Protein AF-A0A1H3NMU0-F1 (afdb_monomer_lite)

pLDDT: mean 85.76, std 10.1, range [45.72, 92.69]

Organism: NCBI:txid1503961

InterPro domains:
  IPR018540 Aspartyl-phosphate phosphatase Spo0E-like [PF09388] (3-44)
  IPR036638 Helix-loop-helix DNA-binding domain superfamily [G3DSA:4.10.280.10] (1-49)
  IPR037208 Aspartyl-phosphate phosphatase Spo0E-like superfamily [SSF140500] (3-47)
  IPR053028 Spo0E-like aspartyl-phosphate phosphatase [PTHR41263] (3-44)

Foldseek 3Di:
DDLVVVLVVLVVVLVVCCVVPNCPDPVNVVSVVVSVVSVVVVVVVVVVVD

Secondary structure (DSSP, 8-state):
--HHHHHHHHHHHHHHHHHHH-TTSHHHHHHHHHHHHHHHHHHHHHHTT-

Structure (mmCIF, N/CA/C/O backbone):
data_AF-A0A1H3NMU0-F1
#
_entry.id   AF-A0A1H3NMU0-F1
#
loop_
_atom_site.group_PDB
_atom_site.id
_atom_site.type_symbol
_atom_site.label_atom_id
_atom_site.label_alt_id
_atom_site.label_comp_id
_atom_si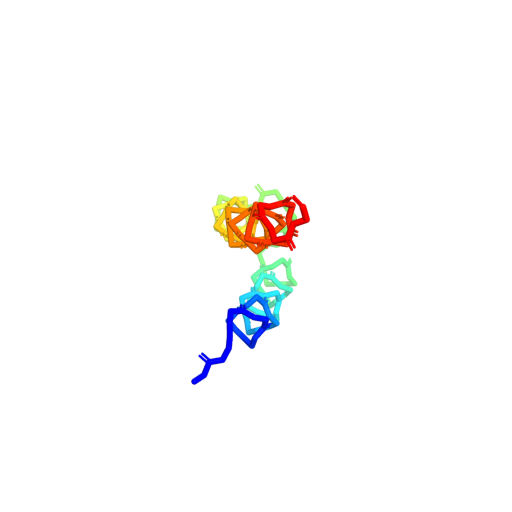te.label_asym_id
_atom_site.label_entity_id
_atom_site.label_seq_id
_atom_site.pdbx_PDB_ins_code
_atom_site.Cartn_x
_atom_site.Cartn_y
_atom_site.Cartn_z
_atom_site.occupancy
_atom_site.B_iso_or_equiv
_atom_site.auth_seq_id
_atom_site.auth_comp_id
_atom_site.auth_asym_id
_atom_site.auth_atom_id
_atom_site.pdbx_PDB_model_num
ATOM 1 N N . MET A 1 1 ? -16.873 3.206 -0.002 1.00 50.62 1 MET A N 1
ATOM 2 C CA . MET A 1 1 ? -15.627 2.433 -0.205 1.00 50.62 1 MET A CA 1
ATOM 3 C C . MET A 1 1 ? -14.772 2.606 1.040 1.00 50.62 1 MET A C 1
ATOM 5 O O . MET A 1 1 ? -14.679 3.727 1.521 1.00 50.62 1 MET A O 1
ATOM 9 N N . SER A 1 2 ? -14.243 1.523 1.608 1.00 78.06 2 SER A N 1
ATOM 10 C CA . SER A 1 2 ? -13.466 1.559 2.859 1.00 78.06 2 SER A CA 1
ATOM 11 C C . SER A 1 2 ? -11.976 1.766 2.579 1.00 78.06 2 SER A C 1
ATOM 13 O O . SER A 1 2 ? -11.484 1.313 1.550 1.00 78.06 2 SER A O 1
ATOM 15 N N . LEU A 1 3 ? -11.253 2.381 3.521 1.00 78.06 3 LEU A N 1
ATOM 16 C CA . LEU A 1 3 ? -9.809 2.659 3.427 1.00 78.06 3 LEU A CA 1
ATOM 17 C C . LEU A 1 3 ? -8.971 1.395 3.126 1.00 78.06 3 LEU A C 1
ATOM 19 O O . LEU A 1 3 ? -7.960 1.449 2.438 1.00 78.06 3 LEU A O 1
ATOM 23 N N . THR A 1 4 ? -9.429 0.236 3.601 1.00 83.50 4 THR A N 1
ATOM 24 C CA . THR A 1 4 ? -8.857 -1.086 3.309 1.00 83.50 4 THR A CA 1
ATOM 25 C C . THR A 1 4 ? -8.933 -1.468 1.834 1.00 83.50 4 THR A C 1
ATOM 27 O O . THR A 1 4 ? -8.011 -2.091 1.319 1.00 83.50 4 THR A O 1
ATOM 30 N N . ASN A 1 5 ? -9.995 -1.067 1.133 1.00 88.06 5 ASN A N 1
ATOM 31 C CA . ASN A 1 5 ? -10.148 -1.348 -0.291 1.00 88.06 5 ASN A CA 1
ATOM 32 C C . ASN A 1 5 ? -9.162 -0.514 -1.125 1.00 88.06 5 ASN A C 1
ATOM 34 O O . ASN A 1 5 ? -8.594 -1.016 -2.089 1.00 88.06 5 ASN A O 1
ATOM 38 N N . GLU A 1 6 ? -8.911 0.737 -0.725 1.00 87.12 6 GLU A N 1
ATOM 39 C CA . GLU A 1 6 ? -7.890 1.583 -1.357 1.00 87.12 6 GLU A CA 1
ATOM 40 C C . GLU A 1 6 ? -6.477 1.031 -1.137 1.00 87.12 6 GLU A C 1
ATOM 42 O O . GLU A 1 6 ? -5.682 1.001 -2.074 1.00 87.12 6 GLU A O 1
ATOM 47 N N . ILE A 1 7 ? -6.178 0.529 0.067 1.00 89.38 7 ILE A N 1
ATOM 48 C CA . ILE A 1 7 ? -4.899 -0.132 0.371 1.00 89.38 7 ILE A CA 1
ATOM 49 C C . ILE A 1 7 ? -4.695 -1.362 -0.520 1.00 89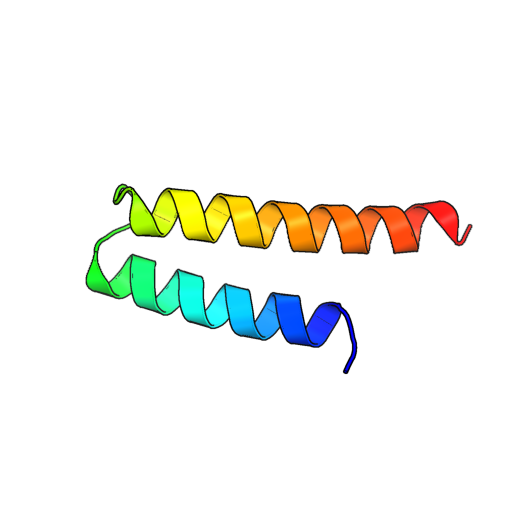.38 7 ILE A C 1
ATOM 51 O O . ILE A 1 7 ? -3.635 -1.507 -1.122 1.00 89.38 7 ILE A O 1
ATOM 55 N N . GLU A 1 8 ? -5.701 -2.228 -0.647 1.00 89.69 8 GLU A N 1
ATOM 56 C CA . GLU A 1 8 ? -5.618 -3.435 -1.481 1.00 89.69 8 GLU A CA 1
ATOM 57 C C . GLU A 1 8 ? -5.418 -3.109 -2.968 1.00 89.69 8 GLU A C 1
ATOM 59 O O . GLU A 1 8 ? -4.589 -3.732 -3.635 1.00 89.69 8 GLU A O 1
ATOM 64 N N . GLN A 1 9 ? -6.126 -2.105 -3.494 1.00 90.88 9 GLN A N 1
ATOM 65 C CA . GLN A 1 9 ? -5.937 -1.642 -4.875 1.00 90.88 9 GLN A CA 1
ATOM 66 C C . GLN A 1 9 ? -4.519 -1.109 -5.092 1.00 90.88 9 GLN A C 1
ATOM 68 O O . GLN A 1 9 ? -3.817 -1.549 -6.004 1.00 90.88 9 GLN A O 1
ATOM 73 N N . LYS A 1 10 ? -4.056 -0.232 -4.198 1.00 89.56 10 LYS A N 1
ATOM 74 C CA . LYS A 1 10 ? -2.718 0.361 -4.265 1.00 89.56 10 LYS A CA 1
ATOM 75 C C . LYS A 1 10 ? -1.613 -0.690 -4.115 1.00 89.56 10 LYS A C 1
ATOM 77 O O . LYS A 1 10 ? -0.563 -0.587 -4.740 1.00 89.56 10 LYS A O 1
ATOM 82 N N . ARG A 1 11 ? -1.859 -1.747 -3.337 1.00 91.25 11 ARG A N 1
ATOM 83 C CA . ARG A 1 11 ? -0.941 -2.880 -3.183 1.00 91.25 11 ARG A CA 1
ATOM 84 C C . ARG A 1 11 ? -0.810 -3.692 -4.470 1.00 91.25 11 ARG A C 1
ATOM 86 O O . ARG A 1 11 ? 0.302 -4.080 -4.821 1.00 91.25 11 ARG A O 1
ATOM 93 N N . LYS A 1 12 ? -1.914 -3.920 -5.190 1.00 92.69 12 LYS A N 1
ATOM 94 C CA . LYS A 1 12 ? -1.879 -4.562 -6.517 1.00 92.69 12 LYS A CA 1
ATOM 95 C C . LYS A 1 12 ? -1.135 -3.703 -7.534 1.00 92.69 12 LYS A C 1
ATOM 97 O O . LYS A 1 12 ? -0.332 -4.231 -8.296 1.00 92.69 12 LYS A O 1
ATOM 102 N N . GLU A 1 13 ? -1.364 -2.394 -7.508 1.00 90.50 13 GLU A N 1
ATOM 103 C CA . GLU A 1 13 ? -0.676 -1.438 -8.376 1.00 90.50 13 GLU A CA 1
ATOM 104 C C . GLU A 1 13 ? 0.836 -1.420 -8.111 1.00 90.50 13 GLU A C 1
ATOM 106 O O . GLU A 1 13 ? 1.624 -1.557 -9.045 1.00 90.50 13 GLU A O 1
ATOM 111 N N . LEU A 1 14 ? 1.248 -1.387 -6.839 1.00 91.31 14 LEU A N 1
ATOM 112 C CA . LEU A 1 14 ? 2.651 -1.522 -6.454 1.00 91.31 14 LEU A CA 1
ATOM 113 C C . LEU A 1 14 ? 3.249 -2.825 -6.988 1.00 91.31 14 LEU A C 1
ATOM 115 O O . LEU A 1 14 ? 4.327 -2.801 -7.569 1.00 91.31 14 LEU A O 1
ATOM 119 N N . LEU A 1 15 ? 2.552 -3.953 -6.830 1.00 91.06 15 LEU A N 1
ATOM 120 C CA . LEU A 1 15 ? 3.035 -5.249 -7.309 1.00 91.06 15 LEU A CA 1
ATOM 121 C C . LEU A 1 15 ? 3.231 -5.258 -8.833 1.00 91.06 15 LEU A C 1
ATOM 123 O O . LEU A 1 15 ? 4.212 -5.814 -9.323 1.00 91.06 15 LEU A O 1
ATOM 127 N N . LEU A 1 16 ? 2.325 -4.618 -9.579 1.00 91.50 16 LEU A N 1
ATOM 128 C CA . LEU A 1 16 ? 2.434 -4.462 -11.030 1.00 91.50 16 LEU A CA 1
ATOM 129 C C . LEU A 1 16 ? 3.643 -3.605 -11.416 1.00 91.50 16 LEU A C 1
ATOM 131 O O . LEU A 1 16 ? 4.390 -3.987 -12.316 1.00 91.50 16 LEU A O 1
ATOM 135 N N . ILE A 1 17 ? 3.862 -2.482 -10.729 1.00 90.00 17 ILE A N 1
ATOM 136 C CA . ILE A 1 17 ? 4.997 -1.586 -10.988 1.00 90.00 17 ILE A CA 1
ATOM 137 C C . ILE A 1 17 ? 6.319 -2.272 -10.623 1.00 90.00 17 ILE A C 1
ATOM 139 O O . ILE A 1 17 ? 7.259 -2.227 -11.410 1.00 90.00 17 ILE A O 1
ATOM 143 N N . VAL A 1 18 ? 6.376 -2.984 -9.494 1.00 91.88 18 VAL A N 1
ATOM 144 C CA . VAL A 1 18 ? 7.537 -3.790 -9.080 1.00 91.88 18 VAL A CA 1
ATOM 145 C C . VAL A 1 18 ? 7.857 -4.849 -10.126 1.00 91.88 18 VAL A C 1
ATOM 147 O O . VAL A 1 18 ? 9.018 -5.025 -10.479 1.00 91.88 18 VAL A O 1
ATOM 150 N N . ASN A 1 19 ? 6.843 -5.555 -10.623 1.00 90.62 19 ASN A N 1
ATOM 151 C CA . ASN A 1 19 ? 7.044 -6.610 -11.610 1.00 90.62 19 ASN A CA 1
ATOM 152 C C . ASN A 1 19 ? 7.489 -6.042 -12.969 1.00 90.62 19 ASN A C 1
ATOM 154 O O . ASN A 1 19 ? 8.239 -6.682 -13.697 1.00 90.62 19 ASN A O 1
ATOM 158 N N . LYS A 1 20 ? 7.045 -4.826 -13.308 1.00 90.50 20 LYS A N 1
ATOM 159 C CA . LYS A 1 20 ? 7.362 -4.174 -14.582 1.00 90.50 20 LYS A CA 1
ATOM 160 C C . LYS A 1 20 ? 8.713 -3.455 -14.573 1.00 90.50 20 LYS A C 1
ATOM 162 O O . LYS A 1 20 ? 9.456 -3.558 -15.544 1.00 90.50 20 LYS A O 1
ATOM 167 N N . ASN A 1 21 ? 9.014 -2.720 -13.507 1.00 87.75 21 ASN A N 1
ATOM 168 C CA . ASN A 1 21 ? 10.164 -1.819 -13.441 1.00 87.75 21 ASN A CA 1
ATOM 169 C C . ASN A 1 21 ? 11.267 -2.363 -12.507 1.00 87.75 21 ASN A C 1
ATOM 171 O O . ASN A 1 21 ? 12.443 -2.058 -12.697 1.00 87.75 21 ASN A O 1
ATOM 175 N N . GLY A 1 22 ? 10.910 -3.215 -11.542 1.00 88.06 22 GLY A N 1
ATOM 176 C CA . GLY A 1 22 ? 11.795 -3.719 -10.492 1.00 88.06 22 GLY A CA 1
ATOM 177 C C . GLY A 1 22 ? 11.564 -3.029 -9.145 1.00 88.06 22 GLY A C 1
ATOM 178 O O . GLY A 1 22 ? 10.886 -2.008 -9.038 1.00 88.06 22 GLY A O 1
ATOM 179 N N . LEU A 1 23 ? 12.145 -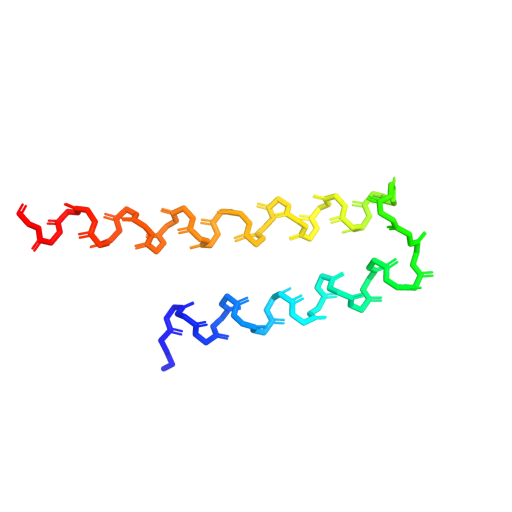3.583 -8.078 1.00 82.06 23 LEU A N 1
ATOM 180 C CA . LEU A 1 23 ? 12.001 -3.059 -6.709 1.00 82.06 23 LEU A CA 1
ATOM 181 C C . LEU A 1 23 ? 12.668 -1.688 -6.497 1.00 82.06 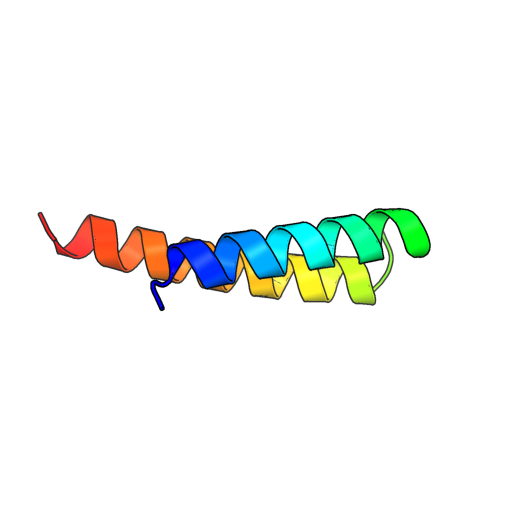23 LEU A C 1
ATOM 183 O O . LEU A 1 23 ? 12.258 -0.931 -5.621 1.00 82.06 23 LEU A O 1
ATOM 187 N N . SER A 1 24 ? 13.691 -1.369 -7.292 1.00 84.12 24 SER A N 1
ATOM 188 C CA . SER A 1 24 ? 14.528 -0.171 -7.121 1.00 84.12 24 SER A CA 1
ATOM 189 C C . SER A 1 24 ? 14.151 0.991 -8.036 1.00 84.12 24 SER A C 1
ATOM 191 O O . SER A 1 24 ? 14.839 2.009 -8.048 1.00 84.12 24 SER A O 1
ATOM 193 N N . SER A 1 25 ? 13.082 0.860 -8.816 1.00 89.69 25 SER A N 1
ATOM 194 C CA . SER A 1 25 ? 12.629 1.937 -9.691 1.00 89.69 25 SER A CA 1
ATOM 195 C C . SER A 1 25 ? 12.008 3.061 -8.883 1.00 89.69 25 SER A C 1
ATOM 197 O O . SER A 1 25 ? 11.325 2.823 -7.885 1.00 89.69 25 SER A O 1
ATOM 199 N N . GLU A 1 26 ? 12.199 4.291 -9.346 1.00 90.06 26 GLU A N 1
ATOM 200 C CA . GLU A 1 26 ? 11.611 5.468 -8.713 1.00 90.06 26 GLU A CA 1
ATOM 201 C C . GLU A 1 26 ? 10.082 5.348 -8.604 1.00 90.06 26 GLU A C 1
ATOM 203 O O . GLU A 1 26 ? 9.520 5.642 -7.548 1.00 90.06 26 GLU A O 1
ATOM 208 N N . ASP A 1 27 ? 9.423 4.802 -9.633 1.00 86.69 27 ASP A N 1
ATOM 209 C CA . ASP A 1 27 ? 7.983 4.515 -9.624 1.00 86.69 27 ASP A CA 1
ATOM 210 C C . ASP A 1 27 ? 7.581 3.538 -8.514 1.00 86.69 27 ASP A C 1
ATOM 212 O O . ASP A 1 27 ? 6.616 3.778 -7.787 1.00 86.69 27 ASP A O 1
ATOM 216 N N . THR A 1 28 ? 8.346 2.458 -8.336 1.0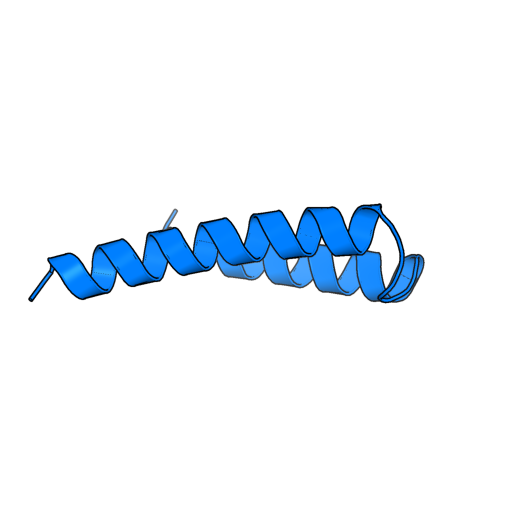0 91.00 28 THR A N 1
ATOM 217 C CA . THR A 1 28 ? 8.116 1.465 -7.281 1.00 91.00 28 THR A CA 1
ATOM 218 C C . THR A 1 28 ? 8.294 2.083 -5.902 1.00 91.00 28 THR A C 1
ATOM 220 O O . THR A 1 28 ? 7.444 1.913 -5.028 1.00 91.00 28 THR A O 1
ATOM 223 N N . LEU A 1 29 ? 9.371 2.844 -5.702 1.00 90.62 29 LEU A N 1
ATOM 224 C CA . LEU A 1 29 ? 9.648 3.521 -4.436 1.00 90.62 29 LEU A CA 1
ATOM 225 C C . LEU A 1 29 ? 8.570 4.557 -4.108 1.00 90.62 29 LEU A C 1
ATOM 227 O O . LEU A 1 29 ? 8.156 4.685 -2.952 1.00 90.62 29 LEU A O 1
ATOM 231 N N . ARG A 1 30 ? 8.088 5.289 -5.114 1.00 91.12 30 ARG A N 1
ATOM 232 C CA . ARG A 1 30 ? 7.012 6.268 -4.963 1.00 91.12 30 ARG A CA 1
ATOM 233 C C . ARG A 1 30 ? 5.693 5.588 -4.609 1.00 91.12 30 ARG A C 1
ATOM 235 O O . ARG A 1 30 ? 5.078 5.962 -3.609 1.00 91.12 30 ARG A O 1
ATOM 242 N N . CYS A 1 31 ? 5.311 4.555 -5.356 1.00 88.88 31 CYS A N 1
ATOM 243 C CA . CYS A 1 31 ? 4.091 3.799 -5.096 1.00 88.88 31 CYS A CA 1
ATOM 244 C C . CYS A 1 31 ? 4.146 3.112 -3.715 1.00 88.88 31 CYS A C 1
ATOM 246 O O . CYS A 1 31 ? 3.173 3.159 -2.961 1.00 88.88 31 CYS A O 1
ATOM 248 N N . SER A 1 32 ? 5.318 2.600 -3.313 1.00 89.75 32 SER A N 1
ATOM 249 C CA . SER A 1 32 ? 5.545 2.021 -1.984 1.00 89.75 32 SER A CA 1
ATOM 250 C C . SER A 1 32 ? 5.332 3.054 -0.882 1.00 89.75 32 SER A C 1
ATOM 252 O O . SER A 1 32 ? 4.628 2.769 0.081 1.00 89.75 32 SER A O 1
ATOM 254 N N . LYS A 1 33 ? 5.881 4.268 -1.024 1.00 91.75 33 LYS A N 1
ATOM 255 C CA . LYS A 1 33 ? 5.688 5.357 -0.048 1.00 91.75 33 LYS A CA 1
ATOM 256 C C . LYS A 1 33 ? 4.226 5.781 0.067 1.00 91.75 33 LYS A C 1
ATOM 258 O O . LYS A 1 33 ? 3.776 6.146 1.151 1.00 91.75 33 LYS A O 1
ATOM 263 N N . GLU A 1 34 ? 3.483 5.778 -1.035 1.00 90.50 34 GLU A N 1
ATOM 264 C CA . GLU A 1 34 ? 2.061 6.121 -1.009 1.00 90.50 34 GLU A CA 1
ATOM 265 C C . GLU A 1 34 ? 1.205 5.030 -0.360 1.00 90.50 34 GLU A C 1
ATOM 267 O O . GLU A 1 34 ? 0.301 5.352 0.414 1.00 90.50 34 GLU A O 1
ATOM 272 N N . LEU A 1 35 ? 1.504 3.757 -0.630 1.00 91.25 35 LEU A N 1
ATOM 273 C CA . LEU A 1 35 ? 0.863 2.629 0.044 1.00 91.25 35 LEU A CA 1
ATOM 274 C C . LEU A 1 35 ? 1.134 2.665 1.554 1.00 91.25 35 LEU A C 1
ATOM 276 O O . LEU A 1 35 ? 0.205 2.522 2.347 1.00 91.25 35 LEU A O 1
ATOM 280 N N . ASP A 1 36 ? 2.379 2.930 1.947 1.00 92.19 36 ASP A N 1
ATOM 281 C CA . ASP A 1 36 ? 2.783 3.012 3.352 1.00 92.19 36 ASP A CA 1
ATOM 282 C C . ASP A 1 36 ? 2.017 4.121 4.092 1.00 92.19 36 ASP A C 1
ATOM 284 O O . ASP A 1 36 ? 1.457 3.895 5.163 1.00 92.19 36 ASP A O 1
ATOM 288 N N . LYS A 1 37 ? 1.851 5.299 3.469 1.00 91.50 37 LYS A N 1
ATOM 289 C CA . LYS A 1 37 ? 1.020 6.387 4.020 1.00 91.50 37 LYS A CA 1
ATOM 290 C C . LYS A 1 37 ? -0.439 5.980 4.226 1.00 91.50 37 LYS A C 1
ATOM 292 O O . LYS A 1 37 ? -1.034 6.368 5.233 1.00 91.50 37 LYS A O 1
ATOM 297 N N . LEU A 1 38 ? -1.028 5.232 3.290 1.00 89.69 38 LEU A N 1
ATOM 298 C CA . LEU A 1 38 ? -2.406 4.746 3.418 1.00 89.69 38 LEU A CA 1
ATOM 299 C C . LEU A 1 38 ? -2.539 3.758 4.580 1.00 89.69 38 LEU A C 1
ATOM 301 O O . LEU A 1 38 ? -3.464 3.884 5.385 1.00 89.69 38 LEU A O 1
ATOM 305 N N . ILE A 1 39 ? -1.585 2.833 4.709 1.00 90.19 39 ILE A N 1
ATOM 306 C CA . ILE A 1 39 ? -1.521 1.870 5.814 1.00 90.19 39 ILE A CA 1
ATOM 307 C C . ILE A 1 39 ? -1.333 2.593 7.150 1.00 90.19 39 ILE A C 1
ATOM 309 O O . ILE A 1 39 ? -2.069 2.319 8.094 1.00 90.19 39 ILE A O 1
ATOM 313 N N . LEU A 1 40 ? -0.422 3.565 7.232 1.00 91.62 40 LEU A N 1
ATOM 314 C CA . LEU A 1 40 ? -0.211 4.371 8.436 1.00 91.62 40 LEU A CA 1
ATOM 315 C C . LEU A 1 40 ? -1.477 5.131 8.837 1.00 91.62 40 LEU A C 1
ATOM 317 O O . LEU A 1 40 ? -1.810 5.205 10.018 1.00 91.62 40 LEU A O 1
ATOM 321 N N . ASN A 1 41 ? -2.209 5.687 7.871 1.00 88.94 41 ASN A N 1
ATOM 322 C CA . ASN A 1 41 ? -3.468 6.373 8.150 1.00 88.94 41 ASN A CA 1
ATOM 323 C C . ASN A 1 41 ? -4.544 5.398 8.654 1.00 88.94 41 ASN A C 1
ATOM 325 O O . ASN A 1 41 ? -5.297 5.718 9.573 1.00 88.94 41 ASN A O 1
ATOM 329 N N . TYR A 1 42 ? -4.593 4.189 8.091 1.00 88.19 42 TYR A N 1
ATOM 330 C CA . TYR A 1 42 ? -5.468 3.124 8.571 1.00 88.19 42 TYR A CA 1
ATOM 331 C C . TYR A 1 42 ? -5.128 2.705 10.003 1.00 88.19 42 TYR A C 1
ATOM 333 O O . TYR A 1 42 ? -6.008 2.680 10.860 1.00 88.19 42 TYR A O 1
ATOM 341 N N . GLN A 1 43 ? -3.850 2.453 10.282 1.00 85.88 43 GLN A N 1
ATOM 342 C CA . GLN A 1 43 ? -3.365 2.091 11.611 1.00 85.88 43 GLN A CA 1
ATOM 343 C C . GLN A 1 43 ? -3.653 3.186 12.637 1.00 85.88 43 GLN A C 1
ATOM 345 O O . GLN A 1 43 ? -4.140 2.881 13.719 1.00 85.88 43 GLN A O 1
ATOM 350 N N . LYS A 1 44 ? -3.441 4.463 12.293 1.00 88.12 44 LYS A N 1
ATOM 351 C CA . LYS A 1 44 ? -3.806 5.590 13.167 1.00 88.12 44 LYS A CA 1
ATOM 352 C C . LYS A 1 44 ? -5.292 5.582 13.514 1.00 88.12 44 LYS A C 1
ATOM 354 O O . LYS A 1 44 ? -5.637 5.720 14.680 1.00 88.12 44 LYS A O 1
ATOM 359 N N . LYS A 1 45 ? -6.166 5.365 12.526 1.00 84.25 45 LYS A N 1
ATOM 360 C CA . LYS A 1 45 ? -7.615 5.268 12.765 1.00 84.25 45 LYS A CA 1
ATOM 361 C C . LYS A 1 45 ? -7.991 4.089 13.665 1.00 84.25 45 LYS A C 1
ATOM 363 O O . LYS A 1 45 ? -8.929 4.226 14.439 1.00 84.25 45 LYS A O 1
ATOM 368 N N . LEU A 1 46 ? -7.275 2.966 13.581 1.00 82.50 46 LEU A N 1
ATOM 369 C CA . LEU A 1 46 ? -7.475 1.827 14.483 1.00 82.50 46 LEU A CA 1
ATOM 370 C C . LEU A 1 46 ? -6.973 2.113 15.905 1.00 82.50 46 LEU A C 1
ATOM 372 O O . LEU A 1 46 ? -7.639 1.747 16.864 1.00 82.50 46 LEU A O 1
ATOM 376 N N . VAL A 1 47 ? -5.824 2.780 16.048 1.00 79.12 47 VAL A N 1
ATOM 377 C CA . VAL A 1 47 ? -5.217 3.091 17.354 1.00 79.12 47 VAL A CA 1
ATOM 378 C C . VAL A 1 47 ? -6.022 4.136 18.131 1.00 79.12 47 VAL A C 1
ATOM 380 O O . VAL A 1 47 ? -6.125 4.030 19.345 1.00 79.12 47 VAL A O 1
ATOM 383 N N . THR A 1 48 ? -6.613 5.132 17.466 1.00 62.00 48 THR A N 1
ATOM 384 C CA . THR A 1 48 ? -7.430 6.169 18.131 1.00 62.00 48 THR A CA 1
ATOM 385 C C . THR A 1 48 ? -8.843 5.690 18.498 1.00 62.00 48 THR A C 1
ATOM 387 O O . THR A 1 48 ? -9.569 6.401 19.182 1.00 62.00 48 THR A O 1
ATOM 390 N N . ALA A 1 49 ? -9.256 4.500 18.055 1.00 58.72 49 ALA A N 1
ATOM 391 C CA . ALA A 1 49 ? -10.571 3.933 18.361 1.00 58.72 49 ALA A CA 1
ATOM 392 C C . ALA A 1 49 ? -10.617 3.130 19.681 1.00 58.72 49 ALA A C 1
ATOM 394 O O . ALA A 1 49 ? -11.601 2.426 19.906 1.00 58.72 49 ALA A O 1
ATOM 395 N N . ASN A 1 50 ? -9.578 3.219 20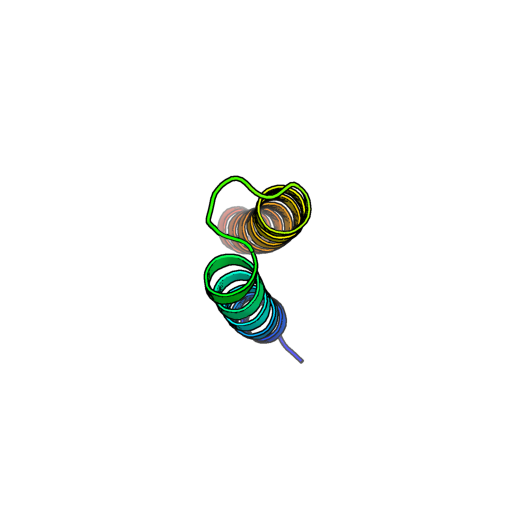.523 1.00 45.72 50 ASN A N 1
ATOM 396 C CA . ASN A 1 50 ? -9.437 2.486 21.787 1.00 45.72 50 ASN A CA 1
ATOM 397 C C . ASN A 1 50 ? -9.269 3.431 22.981 1.00 45.72 50 ASN A C 1
ATOM 399 O O . ASN A 1 50 ? -8.574 4.460 22.810 1.00 45.72 50 ASN A O 1
#

Sequence (50 aa):
MSLTNEIEQKRKELLLIVNKNGLSSEDTLRCSKELDKLILNYQKKLVTAN

Radius of gyration: 12.32 Å; chains: 1; bounding box: 30×13×36 Å